Protein AF-A0A3Q8S3S4-F1 (afdb_monomer_lite)

Radius of gyration: 19.67 Å; chains: 1; bounding box: 49×38×42 Å

Foldseek 3Di:
DLDDDDDDWDWDDDPPDIDTDDVVVCVSLPDDPPFDWDWDADPPVRDIDIGGDPPPPDPPPPPPPPVPPPD

Structure (mmCIF, N/CA/C/O backbone):
data_AF-A0A3Q8S3S4-F1
#
_entry.id   AF-A0A3Q8S3S4-F1
#
loop_
_atom_site.group_PDB
_atom_site.id
_atom_site.type_symbol
_atom_site.label_atom_id
_atom_site.label_alt_id
_atom_site.label_comp_id
_atom_site.label_asym_id
_atom_site.label_entity_id
_atom_site.label_seq_id
_atom_site.pdbx_PDB_ins_code
_atom_site.Cartn_x
_atom_site.Cartn_y
_atom_site.Cartn_z
_atom_site.occupancy
_atom_site.B_iso_or_equiv
_atom_site.auth_seq_id
_atom_site.auth_comp_id
_atom_site.auth_asym_id
_atom_site.auth_atom_id
_atom_site.pdbx_PDB_model_num
ATOM 1 N N . MET A 1 1 ? -12.198 1.195 -19.565 1.00 38.47 1 MET A N 1
ATOM 2 C CA . MET A 1 1 ? -12.630 2.008 -18.406 1.00 38.47 1 MET A CA 1
ATOM 3 C C . MET A 1 1 ? -11.751 1.620 -17.231 1.00 38.47 1 MET A C 1
ATOM 5 O O . MET A 1 1 ? -11.818 0.466 -16.827 1.00 38.47 1 MET A O 1
ATOM 9 N N . ASN A 1 2 ? -10.898 2.520 -16.732 1.00 59.19 2 ASN A N 1
ATOM 10 C CA . ASN A 1 2 ? -10.141 2.253 -15.506 1.00 59.19 2 ASN A CA 1
ATOM 11 C C . ASN A 1 2 ? -11.100 2.381 -14.327 1.00 59.19 2 ASN A C 1
ATOM 13 O O . ASN A 1 2 ? -11.539 3.478 -13.993 1.00 59.19 2 ASN A O 1
ATOM 17 N N . ARG A 1 3 ? -11.487 1.245 -13.751 1.00 72.31 3 ARG A N 1
ATOM 18 C CA . ARG A 1 3 ? -12.349 1.203 -12.575 1.00 72.31 3 ARG A CA 1
ATOM 19 C C . ARG A 1 3 ? -11.461 1.424 -11.355 1.00 72.31 3 ARG A C 1
ATOM 21 O O . ARG A 1 3 ? -10.571 0.616 -11.114 1.00 72.31 3 ARG A O 1
ATOM 28 N N . MET A 1 4 ? -11.679 2.514 -10.621 1.00 73.88 4 MET A N 1
ATOM 29 C CA . MET A 1 4 ? -11.083 2.669 -9.293 1.00 73.88 4 MET A CA 1
ATOM 30 C C . MET A 1 4 ? -11.564 1.515 -8.411 1.00 73.88 4 MET A C 1
ATOM 32 O O . MET A 1 4 ? -12.762 1.234 -8.350 1.00 73.88 4 MET A O 1
ATOM 36 N N . ILE A 1 5 ? -10.617 0.827 -7.782 1.00 81.31 5 ILE A N 1
ATOM 37 C CA . ILE A 1 5 ? -10.876 -0.208 -6.785 1.00 81.31 5 ILE A CA 1
ATOM 38 C C . ILE A 1 5 ? -10.676 0.388 -5.403 1.00 81.31 5 ILE A C 1
ATOM 40 O O . ILE A 1 5 ? -9.627 0.948 -5.099 1.00 81.31 5 ILE A O 1
ATOM 44 N N . GLU A 1 6 ? -11.691 0.233 -4.569 1.00 87.12 6 GLU A N 1
ATOM 45 C CA . GLU A 1 6 ? -11.607 0.511 -3.146 1.00 87.12 6 GLU A CA 1
ATOM 46 C C . GLU A 1 6 ? -11.394 -0.814 -2.416 1.00 87.12 6 GLU A C 1
ATOM 48 O O . GLU A 1 6 ? -12.017 -1.827 -2.747 1.00 87.12 6 GLU A O 1
ATOM 53 N N . MET A 1 7 ? -10.459 -0.840 -1.468 1.00 88.44 7 MET A N 1
ATOM 54 C CA . MET A 1 7 ? -10.167 -2.038 -0.692 1.00 88.44 7 MET A CA 1
ATOM 55 C C . MET A 1 7 ? -9.769 -1.688 0.732 1.00 88.44 7 MET A C 1
ATOM 57 O O . MET A 1 7 ? -8.850 -0.907 0.958 1.00 88.44 7 MET A O 1
ATOM 61 N N . GLU A 1 8 ? -10.406 -2.349 1.691 1.00 92.56 8 GLU A N 1
ATOM 62 C CA . GLU A 1 8 ? -9.958 -2.362 3.076 1.00 92.56 8 GLU A CA 1
ATOM 63 C C . GLU A 1 8 ? -9.101 -3.604 3.318 1.00 92.56 8 GLU A C 1
ATOM 65 O O . GLU A 1 8 ? -9.463 -4.728 2.953 1.00 92.56 8 GLU A O 1
ATOM 70 N N . ARG A 1 9 ? -7.923 -3.414 3.914 1.00 93.75 9 ARG A N 1
ATOM 71 C CA . ARG A 1 9 ? -6.984 -4.501 4.204 1.00 93.75 9 ARG A CA 1
ATOM 72 C C . ARG A 1 9 ? -6.431 -4.349 5.608 1.00 93.75 9 ARG A C 1
ATOM 74 O O . ARG A 1 9 ? -6.094 -3.258 6.055 1.00 93.75 9 ARG A O 1
ATOM 81 N N . LYS A 1 10 ? -6.304 -5.479 6.298 1.00 95.94 10 LYS A N 1
ATOM 82 C CA . LYS A 1 10 ? -5.705 -5.540 7.629 1.00 95.94 10 LYS A CA 1
ATOM 83 C C . LYS A 1 10 ? -4.183 -5.465 7.525 1.00 95.94 10 LYS A C 1
ATOM 85 O O . LYS A 1 10 ? -3.588 -6.195 6.735 1.00 95.94 10 LYS A O 1
ATOM 90 N N . VAL A 1 11 ? -3.566 -4.650 8.379 1.00 96.12 11 VAL A N 1
ATOM 91 C CA . VAL A 1 11 ? -2.112 -4.659 8.586 1.00 96.12 11 VAL A CA 1
ATOM 92 C C . VAL A 1 11 ? -1.719 -5.932 9.332 1.00 96.12 11 VAL A C 1
ATOM 94 O O . VAL A 1 11 ? -2.247 -6.231 10.405 1.00 96.12 11 VAL A O 1
ATOM 97 N N . THR A 1 12 ? -0.787 -6.691 8.768 1.00 96.69 12 THR A N 1
ATOM 98 C CA . THR A 1 12 ? -0.281 -7.946 9.332 1.00 96.69 12 THR A CA 1
ATOM 99 C C . THR A 1 12 ? 1.228 -7.894 9.526 1.00 96.69 12 THR A C 1
ATOM 101 O O . THR A 1 12 ? 1.939 -7.160 8.841 1.00 96.69 12 THR A O 1
ATOM 104 N N . LYS A 1 13 ? 1.731 -8.688 10.474 1.00 97.19 13 LYS A N 1
ATOM 105 C CA . LYS A 1 13 ? 3.164 -8.812 10.742 1.00 97.19 13 LYS A CA 1
ATOM 106 C C . LYS A 1 13 ? 3.797 -9.818 9.777 1.00 97.19 13 LYS A C 1
ATOM 108 O O . LYS A 1 13 ? 3.321 -10.944 9.667 1.00 97.19 13 LYS A O 1
ATOM 113 N N . PHE A 1 14 ? 4.882 -9.419 9.126 1.00 93.19 14 PHE A N 1
ATOM 114 C CA . PHE A 1 14 ? 5.705 -10.247 8.246 1.00 93.19 14 PHE A CA 1
ATOM 115 C C . PHE A 1 14 ? 7.134 -10.264 8.792 1.00 93.19 14 PHE A C 1
ATOM 117 O O . PHE A 1 14 ? 7.881 -9.301 8.627 1.00 93.19 14 PHE A O 1
ATOM 124 N N . GLY A 1 15 ? 7.510 -11.332 9.502 1.00 93.25 15 GLY A N 1
ATOM 125 C CA . GLY A 1 15 ? 8.790 -11.382 10.215 1.00 93.25 15 GLY A CA 1
ATOM 126 C C . GLY A 1 15 ? 8.908 -10.239 11.231 1.00 93.25 15 GLY A C 1
ATOM 127 O O . GLY A 1 15 ? 8.098 -10.144 12.152 1.00 93.25 15 GLY A O 1
ATOM 128 N N . ASN A 1 16 ? 9.888 -9.353 11.036 1.00 96.56 16 ASN A N 1
ATOM 129 C CA . ASN A 1 16 ? 10.102 -8.156 11.863 1.00 96.56 16 ASN A CA 1
ATOM 130 C C . ASN A 1 16 ? 9.460 -6.881 11.288 1.00 96.56 16 ASN A C 1
ATOM 132 O O . ASN A 1 16 ? 9.693 -5.792 11.806 1.00 96.56 16 ASN A O 1
ATOM 136 N N . SER A 1 17 ? 8.652 -7.002 10.236 1.00 95.06 17 SER A N 1
ATOM 137 C CA . SER A 1 17 ? 8.024 -5.879 9.538 1.00 95.06 17 SER A CA 1
ATOM 138 C C . SER A 1 17 ? 6.500 -5.931 9.630 1.00 95.06 17 SER A C 1
ATOM 140 O O . SER A 1 17 ? 5.908 -6.949 9.994 1.00 95.06 17 SER A O 1
ATOM 142 N N . LEU A 1 18 ? 5.856 -4.819 9.284 1.00 95.81 18 LEU A N 1
ATOM 143 C CA . LEU A 1 18 ? 4.417 -4.740 9.047 1.00 95.81 18 LEU A CA 1
ATOM 144 C C . LEU A 1 18 ? 4.165 -4.611 7.548 1.00 95.81 18 LEU A C 1
ATOM 146 O O . LEU A 1 18 ? 4.959 -4.005 6.831 1.00 95.81 18 LEU A O 1
ATOM 150 N N . GLY A 1 19 ? 3.056 -5.164 7.078 1.00 93.88 19 GLY A N 1
ATOM 151 C CA . GLY A 1 19 ? 2.658 -5.054 5.684 1.00 93.88 19 GLY A CA 1
ATOM 152 C C . GLY A 1 19 ? 1.167 -5.267 5.490 1.00 93.88 19 GLY A C 1
ATOM 153 O O . GLY A 1 19 ? 0.437 -5.607 6.422 1.00 93.88 19 GLY A O 1
ATOM 154 N N . ILE A 1 20 ? 0.734 -5.08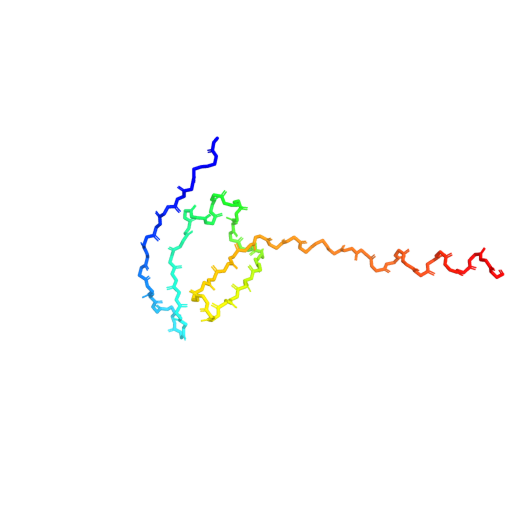7 4.249 1.00 94.75 20 ILE A N 1
ATOM 155 C CA . ILE A 1 20 ? -0.639 -5.296 3.791 1.00 94.75 20 ILE A CA 1
ATOM 156 C C . ILE A 1 20 ? -0.612 -6.033 2.452 1.00 94.75 20 ILE A C 1
ATOM 158 O O . ILE A 1 20 ? 0.284 -5.826 1.633 1.00 94.75 20 ILE A O 1
ATOM 162 N N . THR A 1 21 ? -1.594 -6.898 2.214 1.00 92.94 21 THR A N 1
ATOM 163 C CA . THR A 1 21 ? -1.732 -7.602 0.933 1.00 92.94 21 THR A CA 1
ATOM 164 C C . THR A 1 21 ? -2.549 -6.762 -0.043 1.00 92.94 21 THR A C 1
ATOM 166 O O . THR A 1 21 ? -3.693 -6.423 0.246 1.00 92.94 21 THR A O 1
ATOM 169 N N . MET A 1 22 ? -1.981 -6.471 -1.214 1.00 92.88 22 MET A N 1
ATOM 170 C CA . MET A 1 22 ? -2.592 -5.609 -2.240 1.00 92.88 22 MET A CA 1
ATOM 171 C C . MET A 1 22 ? -2.384 -6.140 -3.671 1.00 92.88 22 MET A C 1
ATOM 173 O O . MET A 1 22 ? -2.319 -5.371 -4.624 1.00 92.88 22 MET A O 1
ATOM 177 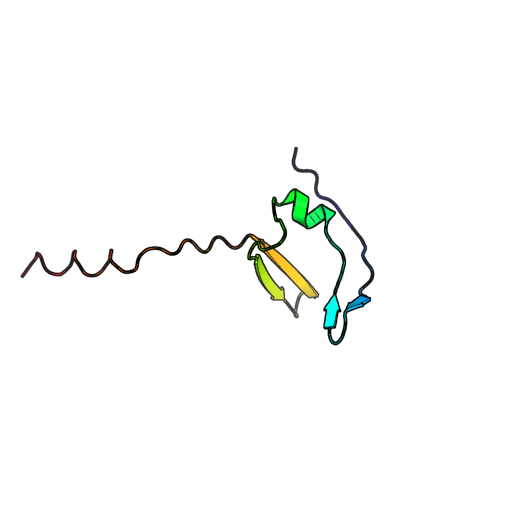N N . THR A 1 23 ? -2.262 -7.463 -3.832 1.00 91.69 23 THR A N 1
ATOM 178 C CA . THR A 1 23 ? -1.952 -8.131 -5.112 1.00 91.69 23 THR A CA 1
ATOM 179 C C . THR A 1 23 ? -2.844 -7.673 -6.265 1.00 91.69 23 THR A C 1
ATOM 181 O O . THR A 1 23 ? -2.341 -7.408 -7.353 1.00 91.69 23 THR A O 1
ATOM 184 N N . ASP A 1 24 ? -4.150 -7.530 -6.030 1.00 89.88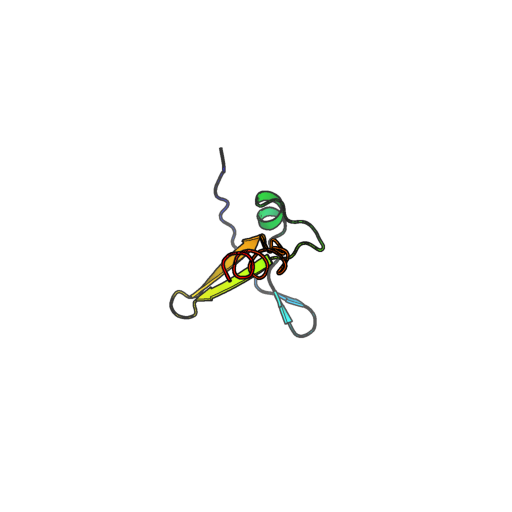 24 ASP A N 1
ATOM 185 C CA . ASP A 1 24 ? -5.092 -7.099 -7.068 1.00 89.88 24 ASP A CA 1
ATOM 186 C C . ASP A 1 24 ? -4.822 -5.657 -7.523 1.00 89.88 24 ASP A C 1
ATOM 188 O O . ASP A 1 24 ? -4.889 -5.366 -8.716 1.00 89.88 24 ASP A O 1
ATOM 192 N N . ALA A 1 25 ? -4.443 -4.771 -6.596 1.00 91.06 25 ALA A N 1
ATOM 193 C CA . ALA A 1 25 ? -4.087 -3.391 -6.913 1.00 91.06 25 ALA A CA 1
ATOM 194 C C . ALA A 1 25 ? -2.775 -3.303 -7.702 1.00 91.06 25 ALA A C 1
ATOM 196 O O . ALA A 1 25 ? -2.713 -2.596 -8.705 1.00 91.06 25 ALA A O 1
ATOM 197 N N . LEU A 1 26 ? -1.755 -4.075 -7.310 1.00 92.06 26 LEU A N 1
ATOM 198 C CA . LEU A 1 26 ? -0.475 -4.135 -8.028 1.00 92.06 26 LEU A CA 1
ATOM 199 C C . LEU A 1 26 ? -0.657 -4.631 -9.470 1.00 92.06 26 LEU A C 1
ATOM 201 O O . LEU A 1 26 ? -0.124 -4.029 -10.402 1.00 92.06 26 LEU A O 1
ATOM 205 N N . LYS A 1 27 ? -1.481 -5.667 -9.673 1.00 90.38 27 LYS A N 1
ATOM 206 C CA . LYS A 1 27 ? -1.800 -6.190 -11.011 1.00 90.38 27 LYS A CA 1
ATOM 207 C C . LYS A 1 27 ? -2.496 -5.157 -11.895 1.00 90.38 27 LYS A C 1
ATOM 209 O O . LYS A 1 27 ? -2.196 -5.084 -13.083 1.00 90.38 27 LYS A O 1
ATOM 214 N N . GLN A 1 28 ? -3.391 -4.338 -11.339 1.00 89.06 28 GLN A N 1
ATOM 215 C CA . GLN A 1 28 ? -4.079 -3.295 -12.111 1.00 89.06 28 GLN A CA 1
ATOM 216 C C . GLN A 1 28 ? -3.146 -2.204 -12.635 1.00 89.06 28 GLN A C 1
ATOM 218 O O . GLN A 1 28 ? -3.422 -1.627 -13.686 1.00 89.06 28 GLN A O 1
ATOM 223 N N . ILE A 1 29 ? -2.038 -1.943 -11.940 1.00 88.69 29 ILE A N 1
ATOM 224 C CA . ILE A 1 29 ? -1.000 -1.012 -12.399 1.00 88.69 29 ILE A CA 1
ATOM 225 C C . ILE A 1 29 ? 0.152 -1.717 -13.133 1.00 88.69 29 ILE A C 1
ATOM 227 O O . ILE A 1 29 ? 1.178 -1.095 -13.415 1.00 88.69 29 ILE A O 1
ATOM 231 N N . GLY A 1 30 ? -0.023 -2.999 -13.477 1.00 90.25 30 GLY A N 1
ATOM 232 C CA . GLY A 1 30 ? 0.931 -3.780 -14.264 1.00 90.25 30 GLY A CA 1
ATOM 233 C C . GLY A 1 30 ? 2.281 -3.954 -13.572 1.00 90.25 30 GLY A C 1
ATOM 234 O O . GLY A 1 30 ? 3.318 -3.818 -14.229 1.00 90.25 30 GLY A O 1
ATOM 235 N N . LEU A 1 31 ? 2.262 -4.161 -12.253 1.00 91.31 31 LEU A N 1
ATOM 236 C CA . LEU A 1 31 ? 3.430 -4.559 -11.475 1.00 91.31 31 LEU A CA 1
ATOM 237 C C . LEU A 1 31 ? 3.443 -6.070 -11.258 1.00 91.31 31 LEU A C 1
ATOM 239 O O . LEU A 1 31 ? 2.405 -6.662 -10.946 1.00 91.31 31 LEU A O 1
ATOM 243 N N . ASP A 1 32 ? 4.631 -6.654 -11.352 1.00 90.81 32 ASP A N 1
ATOM 244 C CA . ASP A 1 32 ? 4.889 -8.056 -11.024 1.00 90.81 32 ASP A CA 1
ATOM 245 C C . ASP A 1 32 ? 6.031 -8.200 -10.002 1.00 90.81 32 ASP A C 1
ATOM 247 O O . ASP A 1 32 ? 6.681 -7.231 -9.596 1.00 90.81 32 ASP A O 1
ATOM 251 N N . GLN A 1 33 ? 6.270 -9.424 -9.538 1.00 90.00 33 GLN A N 1
ATOM 252 C CA . GLN A 1 33 ? 7.366 -9.742 -8.640 1.00 90.00 33 GLN A CA 1
ATOM 253 C C . GLN A 1 33 ? 8.711 -9.334 -9.258 1.00 90.00 33 GLN A C 1
ATOM 255 O O . GLN A 1 33 ? 9.075 -9.771 -10.345 1.00 90.00 33 GLN A O 1
ATOM 260 N N . GLY A 1 34 ? 9.479 -8.533 -8.517 1.00 90.00 34 GLY A N 1
ATOM 261 C CA . GLY A 1 34 ? 10.782 -8.028 -8.955 1.00 90.00 34 GLY A CA 1
ATOM 262 C C . GLY A 1 34 ? 10.739 -6.627 -9.566 1.00 90.00 34 GLY A C 1
ATOM 263 O O . GLY A 1 34 ? 11.797 -6.014 -9.707 1.00 90.00 34 GLY A O 1
ATOM 264 N N . ASP A 1 35 ? 9.552 -6.081 -9.852 1.00 90.06 35 ASP A N 1
ATOM 265 C CA . ASP A 1 35 ? 9.425 -4.693 -10.287 1.00 90.06 35 ASP A CA 1
ATOM 266 C C . ASP A 1 35 ? 9.787 -3.709 -9.169 1.00 90.06 35 ASP A C 1
ATOM 268 O O . ASP A 1 35 ? 9.518 -3.915 -7.982 1.00 90.06 35 ASP A O 1
ATOM 272 N N . LEU A 1 36 ? 10.369 -2.582 -9.576 1.00 91.00 36 LEU A N 1
ATOM 273 C CA . LEU A 1 36 ? 10.680 -1.479 -8.681 1.00 91.00 36 LEU A CA 1
ATOM 274 C C . LEU A 1 36 ? 9.520 -0.485 -8.618 1.00 91.00 36 LEU A C 1
ATOM 276 O O . LEU A 1 36 ? 8.938 -0.094 -9.634 1.00 91.00 36 LEU A O 1
ATOM 280 N N . VAL A 1 37 ? 9.255 0.004 -7.412 1.00 92.75 37 VAL A N 1
ATOM 281 C CA . VAL A 1 37 ? 8.261 1.043 -7.145 1.00 92.75 37 VAL A CA 1
ATOM 282 C C . VAL A 1 37 ? 8.881 2.206 -6.386 1.00 92.75 37 VAL A C 1
ATOM 284 O O . VAL A 1 37 ? 9.870 2.050 -5.669 1.00 92.75 37 VAL A O 1
ATOM 287 N N . SER A 1 38 ? 8.286 3.379 -6.546 1.00 93.25 38 SER A N 1
ATOM 288 C CA . SER A 1 38 ? 8.530 4.546 -5.706 1.00 93.25 38 SER A CA 1
ATOM 289 C C . SER A 1 38 ? 7.423 4.644 -4.664 1.00 93.25 38 SER A C 1
ATOM 291 O O . SER A 1 38 ? 6.255 4.414 -4.984 1.00 93.25 38 SER A O 1
ATOM 293 N N . ILE A 1 39 ? 7.798 4.973 -3.430 1.00 92.94 39 ILE A N 1
ATOM 294 C CA . ILE A 1 39 ? 6.877 5.108 -2.302 1.00 92.94 39 ILE A CA 1
ATOM 295 C C . ILE A 1 39 ? 7.035 6.515 -1.739 1.00 92.94 39 ILE A C 1
ATOM 297 O O . ILE A 1 39 ? 8.108 6.861 -1.248 1.00 92.94 39 ILE A O 1
ATOM 301 N N . ASP A 1 40 ? 5.957 7.289 -1.792 1.00 94.31 40 ASP A N 1
ATOM 302 C CA . ASP A 1 40 ? 5.853 8.591 -1.143 1.00 94.31 40 ASP A CA 1
ATOM 303 C C . ASP A 1 40 ? 4.971 8.442 0.105 1.00 94.31 40 ASP A C 1
ATOM 305 O O . ASP A 1 40 ? 3.878 7.876 0.032 1.00 94.31 40 ASP A O 1
ATOM 309 N N . VAL A 1 41 ? 5.436 8.938 1.254 1.00 96.12 41 VAL A N 1
ATOM 310 C CA . VAL A 1 41 ? 4.695 8.893 2.526 1.00 96.12 41 VAL A CA 1
ATOM 311 C C . VAL A 1 41 ? 4.411 10.317 2.979 1.00 96.12 41 VAL A C 1
ATOM 313 O O . VAL A 1 41 ? 5.335 11.118 3.112 1.00 96.12 41 VAL A O 1
ATOM 316 N N . SER A 1 42 ? 3.143 10.621 3.247 1.00 96.25 42 SER A N 1
ATOM 317 C CA . SER A 1 42 ? 2.691 11.915 3.757 1.00 96.25 42 SER A CA 1
ATOM 318 C C . SER A 1 42 ? 2.120 11.746 5.168 1.00 96.25 42 SER A C 1
ATOM 320 O O . SER A 1 42 ? 0.942 11.423 5.325 1.00 96.25 42 SER A O 1
ATOM 322 N N . PRO A 1 43 ? 2.915 11.978 6.230 1.00 94.44 43 PRO A N 1
ATOM 323 C CA . PRO A 1 43 ? 2.430 11.867 7.607 1.00 94.44 43 PRO A CA 1
ATOM 324 C C . PRO A 1 43 ? 1.316 12.866 7.942 1.00 94.44 43 PRO A C 1
ATOM 326 O O . PRO A 1 43 ? 0.497 12.594 8.811 1.00 94.44 43 PRO A O 1
ATOM 329 N N . ALA A 1 44 ? 1.284 14.013 7.257 1.00 95.75 44 ALA A N 1
ATOM 330 C CA . ALA A 1 44 ? 0.288 15.057 7.482 1.00 95.75 44 ALA A CA 1
ATOM 331 C C . ALA A 1 44 ? -1.117 14.643 7.020 1.00 95.75 44 ALA A C 1
ATOM 333 O O . ALA A 1 44 ? -2.096 14.999 7.669 1.00 95.75 44 ALA A O 1
ATOM 334 N N . THR A 1 45 ? -1.214 13.892 5.917 1.00 95.62 45 THR A N 1
ATOM 335 C CA . THR A 1 45 ? -2.491 13.370 5.399 1.00 95.62 45 THR A CA 1
ATOM 336 C C . THR A 1 45 ? -2.750 11.922 5.814 1.00 95.62 45 THR A C 1
ATOM 338 O O . THR A 1 45 ? -3.880 11.455 5.731 1.00 95.62 45 THR A O 1
ATOM 341 N N . GLY A 1 46 ? -1.724 11.212 6.295 1.00 93.69 46 GLY A N 1
ATOM 342 C CA . GLY A 1 46 ? -1.799 9.784 6.605 1.00 93.69 46 GLY A CA 1
ATOM 343 C C . GLY A 1 46 ? -1.775 8.891 5.360 1.00 93.69 46 GLY A C 1
ATOM 344 O O . GLY A 1 46 ? -2.145 7.723 5.437 1.00 93.69 46 GLY A O 1
ATOM 345 N N . GLU A 1 47 ? -1.353 9.425 4.213 1.00 94.94 47 GLU A N 1
ATOM 346 C CA . GLU A 1 47 ? -1.412 8.736 2.925 1.00 94.94 47 GLU A CA 1
ATOM 347 C C . GLU A 1 47 ? -0.059 8.132 2.533 1.00 94.94 47 GLU A C 1
ATOM 349 O O . GLU A 1 47 ? 1.010 8.706 2.772 1.00 94.94 47 GLU A O 1
ATOM 354 N N . ILE A 1 48 ? -0.121 6.977 1.869 1.00 93.69 48 ILE A N 1
ATOM 355 C CA . ILE A 1 48 ? 1.018 6.341 1.205 1.00 93.69 48 ILE A CA 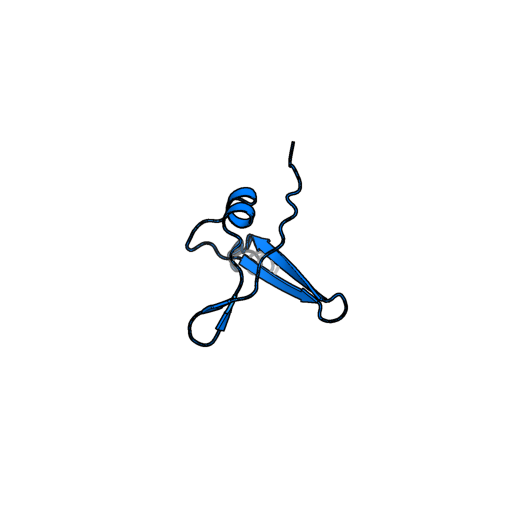1
ATOM 35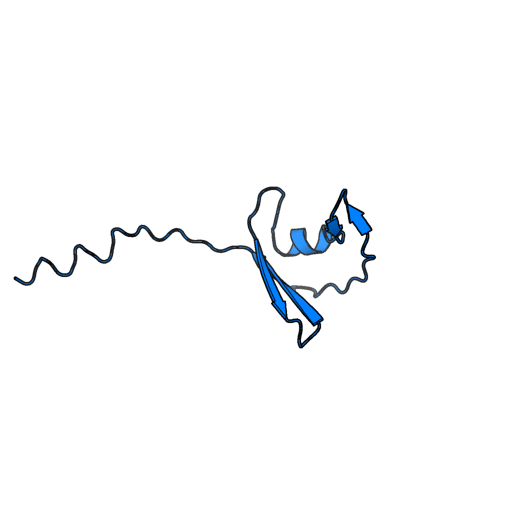6 C C . ILE A 1 48 ? 0.668 6.214 -0.275 1.00 93.69 48 ILE A C 1
ATOM 358 O O . ILE A 1 48 ? -0.331 5.588 -0.627 1.00 93.69 48 ILE A O 1
ATOM 362 N N . ILE A 1 49 ? 1.503 6.779 -1.144 1.00 92.56 49 ILE A N 1
ATOM 363 C CA . ILE A 1 49 ? 1.325 6.714 -2.594 1.00 92.56 49 ILE A CA 1
ATOM 364 C C . ILE A 1 49 ? 2.409 5.809 -3.174 1.00 92.56 49 ILE A C 1
ATOM 366 O O . ILE A 1 49 ? 3.601 6.083 -3.043 1.00 92.56 49 ILE A O 1
ATOM 370 N N . ILE A 1 50 ? 1.986 4.736 -3.842 1.00 91.88 50 ILE A N 1
ATOM 371 C CA . ILE A 1 50 ? 2.877 3.790 -4.521 1.00 91.88 50 ILE A CA 1
ATOM 372 C C . ILE A 1 50 ? 2.765 4.018 -6.028 1.00 91.88 50 ILE A C 1
ATOM 374 O O . ILE A 1 50 ? 1.668 4.024 -6.586 1.00 91.88 50 ILE A O 1
ATOM 378 N N . LYS A 1 51 ? 3.904 4.198 -6.696 1.00 91.00 51 LYS A N 1
ATOM 379 C CA . LYS A 1 51 ? 3.989 4.436 -8.143 1.00 91.00 51 LYS A CA 1
ATOM 380 C C . LYS A 1 51 ? 4.956 3.443 -8.774 1.00 91.00 51 LYS A C 1
ATOM 382 O O . LYS A 1 51 ? 5.986 3.123 -8.183 1.00 91.00 51 LYS A O 1
ATOM 387 N N . LYS A 1 52 ? 4.672 2.997 -10.001 1.00 89.25 52 LYS A N 1
ATOM 388 C CA . LYS A 1 52 ? 5.650 2.244 -10.797 1.00 89.25 52 LYS A CA 1
ATOM 389 C C . LYS A 1 52 ? 6.898 3.105 -10.992 1.00 89.25 52 LYS A C 1
ATOM 391 O O . LYS A 1 52 ? 6.789 4.267 -11.380 1.00 89.25 52 LYS A O 1
ATOM 396 N N . SER A 1 53 ? 8.074 2.553 -10.704 1.00 85.75 53 SER A N 1
ATOM 397 C CA . SER A 1 53 ? 9.322 3.290 -10.872 1.00 85.75 53 SER A CA 1
ATOM 398 C C . SER A 1 53 ? 9.643 3.411 -12.358 1.00 85.75 53 SER A C 1
ATOM 400 O O . SER A 1 53 ? 9.947 2.424 -13.023 1.00 85.75 53 SER A O 1
ATOM 402 N N . THR A 1 54 ? 9.602 4.628 -12.891 1.00 71.12 54 THR A N 1
ATOM 403 C CA . THR A 1 54 ? 10.085 4.951 -14.239 1.00 71.12 54 THR A CA 1
ATOM 404 C C . THR A 1 54 ? 11.509 5.485 -14.162 1.00 71.12 54 THR A C 1
ATOM 406 O O . THR A 1 54 ? 11.805 6.552 -14.703 1.00 71.12 54 THR A O 1
ATOM 409 N N . LYS A 1 55 ? 12.405 4.796 -13.442 1.00 60.28 55 LYS A N 1
ATOM 410 C CA . LYS A 1 55 ? 13.837 5.107 -13.513 1.00 60.28 55 LYS A CA 1
ATOM 411 C C . LYS A 1 55 ? 14.334 4.771 -14.919 1.00 60.28 55 LYS A C 1
ATOM 413 O O . LYS A 1 55 ? 14.843 3.687 -15.174 1.00 60.28 55 LYS A O 1
ATOM 418 N N . VAL A 1 56 ? 14.166 5.718 -15.836 1.00 52.44 56 VAL A N 1
ATOM 419 C CA . VAL A 1 56 ? 14.918 5.766 -17.082 1.00 52.44 56 VAL A CA 1
ATOM 420 C C . VAL A 1 56 ? 16.324 6.167 -16.665 1.00 52.44 56 VAL A C 1
ATOM 422 O O . VAL A 1 56 ? 16.557 7.306 -16.261 1.00 52.44 56 VAL A O 1
ATOM 425 N N . SER A 1 57 ? 17.257 5.221 -16.679 1.00 51.84 57 SER A N 1
ATOM 426 C CA . SER A 1 57 ? 18.678 5.543 -16.639 1.00 51.84 57 SER A CA 1
ATOM 427 C C . SER A 1 57 ? 19.001 6.289 -17.931 1.00 51.84 57 SER A C 1
ATOM 429 O O . SER A 1 57 ? 19.302 5.674 -18.953 1.00 51.84 57 SER A O 1
ATOM 431 N N . LEU A 1 58 ? 18.847 7.613 -17.922 1.00 53.78 58 LEU A N 1
ATOM 432 C CA . LEU A 1 58 ? 19.408 8.450 -18.972 1.00 53.78 58 LEU A CA 1
ATOM 433 C C . LEU A 1 58 ? 20.930 8.254 -18.914 1.00 53.78 58 LEU A C 1
ATOM 435 O O . LEU A 1 58 ? 21.503 8.424 -17.836 1.00 53.78 58 LEU A O 1
ATOM 439 N N . PRO A 1 59 ? 21.594 7.856 -20.013 1.00 57.31 59 PRO A N 1
ATOM 440 C CA . PRO A 1 59 ? 23.047 7.778 -20.022 1.00 57.31 59 PRO A CA 1
ATOM 441 C C . PRO A 1 59 ? 23.620 9.172 -19.731 1.00 57.31 59 PRO A C 1
ATOM 443 O O . PRO A 1 59 ? 23.254 10.147 -20.390 1.00 57.31 59 PRO A O 1
ATOM 446 N N . GLU A 1 60 ? 24.529 9.274 -18.754 1.00 61.19 60 GLU A N 1
ATOM 447 C CA . GLU A 1 60 ? 25.188 10.536 -18.365 1.00 61.19 60 GLU A CA 1
ATOM 448 C C . GLU A 1 60 ? 26.028 11.165 -19.501 1.00 61.19 60 GLU A C 1
ATOM 450 O O . GLU A 1 60 ? 26.464 12.312 -19.417 1.00 61.19 60 GLU A O 1
ATOM 455 N N . GLU A 1 61 ? 26.228 10.456 -20.613 1.00 54.62 61 GLU A N 1
ATOM 456 C CA . GLU A 1 61 ? 27.157 10.828 -21.685 1.00 54.62 61 GLU A CA 1
ATOM 457 C C . GLU A 1 61 ? 26.651 11.920 -22.654 1.00 54.62 61 GLU A C 1
ATOM 459 O O . GLU A 1 61 ? 27.362 12.310 -23.582 1.00 54.62 61 GLU A O 1
ATOM 464 N N . GLY A 1 62 ? 25.439 12.453 -22.465 1.00 49.59 62 GLY A N 1
ATOM 465 C CA . GLY A 1 62 ? 24.826 13.412 -23.398 1.00 49.59 62 GLY A CA 1
ATOM 466 C C . GLY A 1 62 ? 25.168 14.893 -23.178 1.00 49.59 62 GLY A C 1
ATOM 467 O O . GLY A 1 62 ? 25.061 15.687 -24.112 1.00 49.59 62 GLY A O 1
ATOM 468 N N . LEU A 1 63 ? 25.583 15.295 -21.971 1.00 54.81 63 LEU A N 1
ATOM 469 C CA . LEU A 1 63 ? 25.721 16.721 -21.614 1.00 54.81 63 LEU A CA 1
ATOM 470 C C . LEU A 1 63 ? 27.149 17.274 -21.761 1.00 54.81 63 LEU A C 1
ATOM 472 O O . LEU A 1 63 ? 27.332 18.484 -21.882 1.00 54.81 63 LEU A O 1
ATOM 476 N N . SER A 1 64 ? 28.170 16.413 -21.807 1.00 54.16 64 SER A N 1
ATOM 477 C CA . SER A 1 64 ? 29.578 16.849 -21.811 1.00 54.16 64 SER A CA 1
ATOM 478 C C 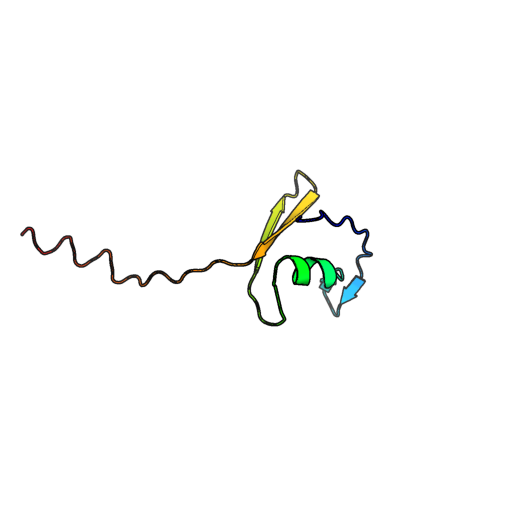. SER A 1 64 ? 30.123 17.182 -23.211 1.00 54.16 64 SER A C 1
ATOM 480 O O . SER A 1 64 ? 31.042 17.988 -23.369 1.00 54.16 64 SER A O 1
ATOM 482 N N . ARG A 1 65 ? 29.542 16.614 -24.276 1.00 51.50 65 ARG A N 1
ATOM 483 C CA . ARG A 1 65 ? 30.138 16.688 -25.623 1.00 51.50 65 ARG A CA 1
ATOM 484 C C . ARG A 1 65 ? 29.744 17.934 -26.426 1.00 51.50 65 ARG A C 1
ATOM 486 O O . ARG A 1 65 ? 30.435 18.277 -27.384 1.00 51.50 65 ARG A O 1
ATOM 493 N N . THR A 1 66 ? 28.692 18.646 -26.027 1.00 52.28 66 THR A N 1
ATOM 494 C CA . THR A 1 66 ? 28.171 19.806 -26.778 1.00 52.28 66 THR A CA 1
ATOM 495 C C . THR A 1 66 ? 28.907 21.113 -26.453 1.00 52.28 66 THR A C 1
ATOM 497 O O . THR A 1 66 ? 28.930 22.022 -27.279 1.00 52.28 66 THR A O 1
ATOM 500 N N . LEU A 1 67 ? 29.582 21.202 -25.299 1.00 59.12 67 LEU A N 1
ATOM 501 C CA . LEU A 1 67 ? 30.291 22.414 -24.850 1.00 59.12 67 LEU A CA 1
ATOM 502 C C . LEU A 1 67 ? 31.735 22.545 -25.365 1.00 59.12 67 LEU A C 1
ATOM 504 O O . LEU A 1 67 ? 32.294 23.635 -25.318 1.00 59.12 67 LEU A O 1
ATOM 508 N N . ARG A 1 68 ? 32.340 21.482 -25.915 1.00 55.72 68 ARG A N 1
ATOM 509 C CA . ARG A 1 68 ? 33.739 21.509 -26.398 1.00 55.72 68 ARG A CA 1
ATOM 510 C C . ARG A 1 68 ? 33.926 21.871 -27.874 1.00 55.72 68 ARG A C 1
ATOM 512 O O . ARG A 1 68 ? 35.060 21.940 -28.324 1.00 55.72 68 ARG A O 1
ATOM 519 N N . LYS A 1 69 ? 32.853 22.102 -28.640 1.00 52.72 69 LYS A N 1
ATOM 520 C CA . LYS A 1 69 ? 32.944 22.400 -30.088 1.00 52.72 69 LYS A CA 1
ATOM 521 C C . LYS A 1 69 ? 32.807 23.892 -30.438 1.00 52.72 69 LYS A C 1
ATOM 523 O O . LYS A 1 69 ? 32.579 24.225 -31.596 1.00 52.72 69 LYS A O 1
ATOM 528 N N . ARG A 1 70 ? 32.900 24.774 -29.436 1.00 54.28 70 ARG A N 1
ATOM 529 C CA . ARG A 1 70 ? 32.841 26.244 -29.575 1.00 54.28 70 ARG A CA 1
ATOM 530 C C . ARG A 1 70 ? 34.069 26.976 -29.004 1.00 54.28 70 ARG A C 1
ATOM 532 O O . ARG A 1 70 ? 34.005 28.192 -28.854 1.00 54.28 70 ARG A O 1
ATOM 539 N N . MET A 1 71 ? 35.154 26.259 -28.703 1.00 47.66 71 MET A N 1
ATOM 540 C CA . MET A 1 71 ? 36.482 26.855 -28.500 1.00 47.66 71 MET A CA 1
ATOM 541 C C . MET A 1 71 ? 37.360 26.570 -29.707 1.00 47.66 71 MET A C 1
ATOM 543 O O . MET A 1 71 ? 37.229 25.448 -30.250 1.00 47.66 71 MET A O 1
#

pLDDT: mean 81.21, std 17.47, range [38.47, 97.19]

Organism: NCBI:txid1338368

Secondary structure (DSSP, 8-state):
--PPPP-----EEETTEEE---HHHHHHTT--TT--EEEEEETTTTEEEEEE-------GGGSSSSGGG--

InterPro domains:
  IPR037914 SpoVT-AbrB domain superfamily [SSF89447] (7-55)

Sequence (71 aa):
MNRMIEMERKVTKFGNSLGITMTDALKQIGLDQGDLVSIDVSPATGEIIIKKSTKVSLPEEGLSRTLRKRM